Protein AF-A0A942VAY3-F1 (afdb_monomer_lite)

Structure (mmCIF, N/CA/C/O backbone):
data_AF-A0A942VAY3-F1
#
_entry.id   AF-A0A942VAY3-F1
#
loop_
_atom_site.group_PDB
_atom_site.id
_atom_site.type_symbol
_atom_site.label_atom_id
_atom_site.label_alt_id
_atom_site.label_comp_id
_atom_site.label_asym_id
_atom_site.label_entity_id
_atom_site.label_seq_id
_atom_site.pdbx_PDB_ins_code
_atom_site.Cartn_x
_atom_site.Cartn_y
_atom_site.Cartn_z
_atom_site.occupancy
_atom_site.B_iso_or_equiv
_atom_site.auth_seq_id
_atom_site.auth_comp_id
_atom_site.auth_asym_id
_atom_site.auth_atom_id
_atom_site.pdbx_PDB_model_num
ATOM 1 N N . MET A 1 1 ? 13.125 -33.810 -36.402 1.00 37.28 1 MET A N 1
ATOM 2 C CA . MET A 1 1 ? 11.739 -33.488 -36.796 1.00 37.28 1 MET A CA 1
ATOM 3 C C . MET A 1 1 ? 11.750 -32.053 -37.288 1.00 37.28 1 MET A C 1
ATOM 5 O O . MET A 1 1 ? 12.221 -31.197 -36.552 1.00 37.28 1 MET A O 1
ATOM 9 N N . LEU A 1 2 ? 11.410 -31.832 -38.559 1.00 38.56 2 LEU A N 1
ATOM 10 C CA . LEU A 1 2 ? 11.443 -30.516 -39.197 1.00 38.56 2 LEU A CA 1
ATOM 11 C C . LEU A 1 2 ? 10.338 -29.637 -38.598 1.00 38.56 2 LEU A C 1
ATOM 13 O O . LEU A 1 2 ? 9.176 -30.024 -38.639 1.00 38.56 2 LEU A O 1
ATOM 17 N N . GLY A 1 3 ? 10.702 -28.478 -38.046 1.00 41.25 3 GLY A N 1
ATOM 18 C CA . GLY A 1 3 ? 9.741 -27.409 -37.791 1.00 41.25 3 GLY A CA 1
ATOM 19 C C . GLY A 1 3 ? 9.344 -26.794 -39.128 1.00 41.25 3 GLY A C 1
ATOM 20 O O . GLY A 1 3 ? 10.216 -26.329 -39.868 1.00 41.25 3 GLY A O 1
ATOM 21 N N . ASP A 1 4 ? 8.057 -26.855 -39.455 1.00 43.12 4 ASP A N 1
ATOM 22 C CA . ASP A 1 4 ? 7.520 -26.317 -40.699 1.00 43.12 4 ASP A CA 1
ATOM 23 C C . ASP A 1 4 ? 7.825 -24.820 -40.797 1.00 43.12 4 ASP A C 1
ATOM 25 O O . ASP A 1 4 ? 7.381 -24.000 -39.992 1.00 43.12 4 ASP A O 1
ATOM 29 N N . LYS A 1 5 ? 8.628 -24.462 -41.800 1.00 48.12 5 LYS A N 1
ATOM 30 C CA . LYS A 1 5 ? 8.902 -23.072 -42.153 1.00 48.12 5 LYS A CA 1
ATOM 31 C C . LYS A 1 5 ? 7.638 -22.507 -42.788 1.00 48.12 5 LYS A C 1
ATOM 33 O O . LYS A 1 5 ? 7.335 -22.818 -43.938 1.00 48.12 5 LYS A O 1
ATOM 38 N N . ILE A 1 6 ? 6.901 -21.686 -42.048 1.00 48.78 6 ILE A N 1
ATOM 39 C CA . ILE A 1 6 ? 5.787 -20.927 -42.616 1.00 48.78 6 ILE A CA 1
ATOM 40 C C . ILE A 1 6 ? 6.385 -19.937 -43.616 1.00 48.78 6 ILE A C 1
ATOM 42 O O . ILE A 1 6 ? 7.220 -19.103 -43.272 1.00 48.78 6 ILE A O 1
ATOM 46 N N . ASN A 1 7 ? 6.006 -20.083 -44.881 1.00 46.38 7 ASN A N 1
ATOM 47 C CA . ASN A 1 7 ? 6.458 -19.210 -45.950 1.00 46.38 7 ASN A CA 1
ATOM 48 C C . ASN A 1 7 ? 5.606 -17.931 -45.910 1.00 46.38 7 ASN A C 1
ATOM 50 O O . ASN A 1 7 ? 4.410 -17.969 -46.192 1.00 46.38 7 ASN A O 1
ATOM 54 N N . PHE A 1 8 ? 6.208 -16.805 -45.525 1.00 48.72 8 PHE A N 1
ATOM 55 C CA . PHE A 1 8 ? 5.519 -15.540 -45.219 1.00 48.72 8 PHE A CA 1
ATOM 56 C C . PHE A 1 8 ? 4.936 -14.796 -46.442 1.00 48.72 8 PHE A C 1
ATOM 58 O O . PHE A 1 8 ? 4.485 -13.659 -46.312 1.00 48.72 8 PHE A O 1
ATOM 65 N N . GLY A 1 9 ? 4.918 -15.431 -47.619 1.00 48.38 9 GLY A N 1
ATOM 66 C CA . GLY A 1 9 ? 4.372 -14.882 -48.866 1.00 48.38 9 GLY A CA 1
ATOM 67 C C . GLY A 1 9 ? 2.882 -15.151 -49.114 1.00 48.38 9 GLY A C 1
ATOM 68 O O . GLY A 1 9 ? 2.356 -14.686 -50.121 1.00 48.38 9 GLY A O 1
ATOM 69 N N . ASP A 1 10 ? 2.192 -15.893 -48.239 1.00 49.91 10 ASP A N 1
ATOM 70 C CA . ASP A 1 10 ? 0.773 -16.230 -48.414 1.00 49.91 10 ASP A CA 1
ATOM 71 C C . ASP A 1 10 ? -0.138 -15.344 -47.544 1.00 49.91 10 ASP A C 1
ATOM 73 O O . ASP A 1 10 ? -0.163 -15.433 -46.313 1.00 49.91 10 ASP A O 1
ATOM 77 N N . ALA A 1 11 ? -0.929 -14.486 -48.192 1.00 52.97 11 ALA A N 1
ATOM 78 C CA . ALA A 1 11 ? -1.889 -13.590 -47.545 1.00 52.97 11 ALA A CA 1
ATOM 79 C C . ALA A 1 11 ? -2.973 -14.328 -46.728 1.00 52.97 11 ALA A C 1
ATOM 81 O O . ALA A 1 11 ? -3.555 -13.747 -45.804 1.00 52.97 11 ALA A O 1
ATOM 82 N N . ALA A 1 12 ? -3.240 -15.609 -47.014 1.00 54.22 12 ALA A N 1
ATOM 83 C CA . ALA A 1 12 ? -4.157 -16.422 -46.216 1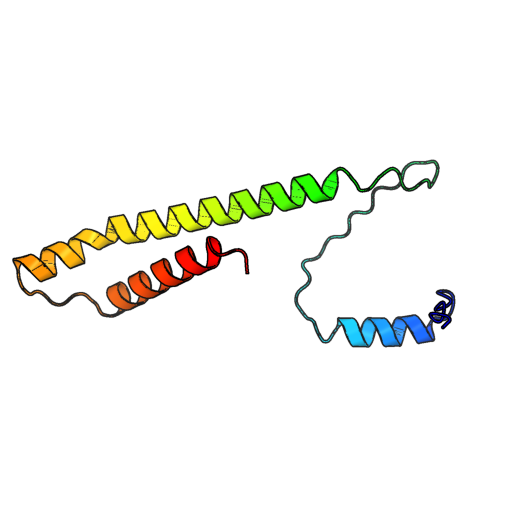.00 54.22 12 ALA A CA 1
ATOM 84 C C . ALA A 1 12 ? -3.574 -16.763 -44.831 1.00 54.22 12 ALA A C 1
ATOM 86 O O . ALA A 1 12 ? -4.314 -16.803 -43.843 1.00 54.22 12 ALA A O 1
ATOM 87 N N . ALA A 1 13 ? -2.249 -16.926 -44.735 1.00 53.81 13 ALA A N 1
ATOM 88 C CA . ALA A 1 13 ? -1.551 -17.160 -43.471 1.00 53.81 13 ALA A CA 1
ATOM 89 C C . ALA A 1 13 ? -1.617 -15.922 -42.559 1.00 53.81 13 ALA A C 1
ATOM 91 O O . ALA A 1 13 ? -1.854 -16.046 -41.357 1.00 53.81 13 ALA A O 1
ATOM 92 N N . TRP A 1 14 ? -1.530 -14.724 -43.150 1.00 53.31 14 TRP A N 1
ATOM 93 C CA . TRP A 1 14 ? -1.664 -13.448 -42.441 1.00 53.31 14 TRP A CA 1
ATOM 94 C C . TRP A 1 14 ? -3.043 -13.254 -41.819 1.00 53.31 14 TRP A C 1
ATOM 96 O O . TRP A 1 14 ? -3.133 -12.857 -40.662 1.00 53.31 14 TRP A O 1
ATOM 106 N N . LYS A 1 15 ? -4.127 -13.576 -42.536 1.00 57.59 15 LYS A N 1
ATOM 107 C CA . LYS A 1 15 ? -5.483 -13.474 -41.969 1.00 57.59 15 LYS A CA 1
ATOM 108 C C . LYS A 1 15 ? -5.691 -14.414 -40.784 1.00 57.59 15 LYS A C 1
ATOM 110 O O . LYS A 1 15 ? -6.359 -14.031 -39.829 1.00 57.59 15 LYS A O 1
ATOM 115 N N . LYS A 1 16 ? -5.110 -15.615 -40.828 1.00 56.19 16 LYS A N 1
ATOM 116 C CA . LYS A 1 16 ? -5.242 -16.601 -39.750 1.00 56.19 16 LYS A CA 1
ATOM 117 C C . LYS A 1 16 ? -4.433 -16.209 -38.508 1.00 56.19 16 LYS A C 1
ATOM 119 O O . LYS A 1 16 ? -4.966 -16.278 -37.408 1.00 56.19 16 LYS A O 1
ATOM 124 N N . ALA A 1 17 ? -3.208 -15.709 -38.692 1.00 54.72 17 ALA A N 1
ATOM 125 C CA . ALA A 1 17 ? -2.385 -15.176 -37.603 1.00 54.72 17 ALA A CA 1
ATOM 126 C C . ALA A 1 17 ? -2.986 -13.896 -36.989 1.00 54.72 17 ALA A C 1
ATOM 128 O O . ALA A 1 17 ? -3.009 -13.747 -35.772 1.00 54.72 17 ALA A O 1
ATOM 129 N N . ARG A 1 18 ? -3.550 -13.006 -37.819 1.00 49.59 18 ARG A N 1
ATOM 130 C CA . ARG A 1 18 ? -4.257 -11.794 -37.371 1.00 49.59 18 ARG A CA 1
ATOM 131 C C . ARG A 1 18 ? -5.504 -12.133 -36.549 1.00 49.59 18 ARG A C 1
ATOM 133 O O . ARG A 1 18 ? -5.720 -11.523 -35.513 1.00 49.59 18 ARG A O 1
ATOM 140 N N . ALA A 1 19 ? -6.276 -13.136 -36.974 1.00 53.78 19 ALA A N 1
ATOM 141 C CA . ALA A 1 19 ? -7.448 -13.607 -36.236 1.00 53.78 19 ALA A CA 1
ATOM 142 C C . ALA A 1 19 ? -7.087 -14.253 -34.884 1.00 53.78 19 ALA A C 1
ATOM 144 O O . ALA A 1 19 ? -7.874 -14.165 -33.952 1.00 53.78 19 ALA A O 1
ATOM 145 N N . GLN A 1 20 ? -5.900 -14.861 -34.762 1.00 50.53 20 GLN A N 1
ATOM 146 C CA . GLN A 1 20 ? -5.382 -15.381 -33.488 1.00 50.53 20 GLN A CA 1
ATOM 147 C C . GLN A 1 20 ? -4.828 -14.290 -32.559 1.00 50.53 20 GLN A C 1
ATOM 149 O O . GLN A 1 20 ? -4.829 -14.472 -31.347 1.00 50.53 20 GLN A O 1
ATOM 154 N N . LEU A 1 21 ? -4.378 -13.158 -33.105 1.00 49.38 21 LEU A N 1
ATOM 155 C CA . LEU A 1 21 ? -3.906 -12.008 -32.326 1.00 49.38 21 LEU A CA 1
ATOM 156 C C . LEU A 1 21 ? -5.054 -11.132 -31.794 1.00 49.38 21 LEU A C 1
ATOM 158 O O . LEU A 1 21 ? -4.921 -10.568 -30.714 1.00 49.38 21 LEU A O 1
ATOM 162 N N . ASP A 1 22 ? -6.192 -11.063 -32.493 1.00 47.59 22 ASP A N 1
ATOM 163 C CA . ASP A 1 22 ? -7.365 -10.267 -32.078 1.00 47.59 22 ASP A CA 1
ATOM 164 C C . ASP A 1 22 ? -8.108 -10.822 -30.840 1.00 47.59 22 ASP A C 1
ATOM 166 O O . ASP A 1 22 ? -8.930 -10.121 -30.243 1.00 47.59 22 ASP A O 1
ATOM 170 N N . GLU A 1 23 ? -7.819 -12.059 -30.417 1.00 44.66 23 GLU A N 1
ATOM 171 C CA . GLU A 1 23 ? -8.331 -12.623 -29.156 1.00 44.66 23 GLU A CA 1
ATOM 172 C C . GLU A 1 23 ? -7.543 -12.146 -27.920 1.00 44.66 23 GLU A C 1
ATOM 174 O O . GLU A 1 23 ? -8.106 -12.083 -26.829 1.00 44.66 23 GLU A O 1
ATOM 179 N N . ASN A 1 24 ? -6.289 -11.707 -28.085 1.00 44.03 24 ASN A N 1
ATOM 180 C CA . ASN A 1 24 ? -5.439 -11.181 -27.010 1.00 44.03 24 ASN A CA 1
ATOM 181 C C . ASN A 1 24 ? -5.416 -9.644 -27.037 1.00 44.03 24 ASN A C 1
ATOM 183 O O . ASN A 1 24 ? -4.378 -9.039 -27.303 1.00 44.03 24 ASN A O 1
ATOM 187 N N . LYS A 1 25 ? -6.568 -9.006 -26.785 1.00 44.62 25 LYS A N 1
ATOM 188 C CA . LYS A 1 25 ? -6.766 -7.537 -26.739 1.00 44.62 25 LYS A CA 1
ATOM 189 C C . LYS A 1 25 ? -5.999 -6.822 -25.614 1.00 44.62 25 LYS A C 1
ATOM 191 O O . LYS A 1 25 ? -6.586 -6.109 -24.806 1.00 44.62 25 LYS A O 1
ATOM 196 N N . GLU A 1 26 ? -4.686 -6.956 -25.588 1.00 46.66 26 GLU A N 1
ATOM 197 C CA . GLU A 1 26 ? -3.819 -6.197 -24.703 1.00 46.66 26 GLU A CA 1
ATOM 198 C C . GLU A 1 26 ? -2.473 -5.986 -25.398 1.00 46.66 26 GLU A C 1
ATOM 200 O O . GLU A 1 26 ? -1.457 -6.568 -25.038 1.00 46.66 26 GLU A O 1
ATOM 205 N N . TYR A 1 27 ? -2.466 -5.174 -26.457 1.00 41.56 27 TYR A N 1
ATOM 206 C CA . TYR A 1 27 ? -1.211 -4.618 -26.945 1.00 41.56 27 TYR A CA 1
ATOM 207 C C . TYR A 1 27 ? -1.364 -3.136 -27.249 1.00 41.56 27 TYR A C 1
ATOM 209 O O . TYR A 1 27 ? -2.069 -2.709 -28.164 1.00 41.56 27 TYR A O 1
ATOM 217 N N . ILE A 1 28 ? -0.697 -2.378 -26.388 1.00 39.66 28 ILE A N 1
ATOM 218 C CA . ILE A 1 28 ? -0.393 -0.965 -26.512 1.00 39.66 28 ILE A CA 1
ATOM 219 C C . ILE A 1 28 ? 0.317 -0.772 -27.856 1.00 39.66 28 ILE A C 1
ATOM 221 O O . ILE A 1 28 ? 1.319 -1.422 -28.153 1.00 39.66 28 ILE A O 1
ATOM 225 N N . SER A 1 29 ? -0.265 0.092 -28.677 1.00 39.72 29 SER A N 1
ATOM 226 C CA . SER A 1 29 ? 0.306 0.610 -29.912 1.00 39.72 29 SER A CA 1
ATOM 227 C C . SER A 1 29 ? 1.651 1.285 -29.643 1.00 39.72 29 SER A C 1
ATOM 229 O O . SER A 1 29 ? 1.719 2.173 -28.796 1.00 39.72 29 SER A O 1
ATOM 231 N N . ASP A 1 30 ? 2.703 0.852 -30.339 1.00 43.66 30 ASP A N 1
ATOM 232 C CA . ASP A 1 30 ? 3.510 1.693 -31.241 1.00 43.66 30 ASP A CA 1
ATOM 233 C C . ASP A 1 30 ? 4.833 0.981 -31.570 1.00 43.66 30 ASP A C 1
ATOM 235 O O . ASP A 1 30 ? 5.861 1.175 -30.926 1.00 43.66 30 ASP A O 1
ATOM 239 N N . GLU A 1 31 ? 4.815 0.144 -32.612 1.00 43.56 31 GLU A N 1
ATOM 240 C CA . GLU A 1 31 ? 6.043 -0.260 -33.303 1.00 43.56 31 GLU A CA 1
ATOM 241 C C . GLU A 1 31 ? 6.557 0.941 -34.108 1.00 43.56 31 GLU A C 1
ATOM 243 O O . GLU A 1 31 ? 6.086 1.214 -35.214 1.00 43.56 31 GLU A O 1
ATOM 248 N N . HIS A 1 32 ? 7.527 1.674 -33.563 1.00 39.28 32 HIS A N 1
ATOM 249 C CA . HIS A 1 32 ? 8.304 2.642 -34.333 1.00 39.28 32 HIS A CA 1
ATOM 250 C C . HIS A 1 32 ? 9.576 1.956 -34.836 1.00 39.28 32 HIS A C 1
ATOM 252 O O . HIS A 1 32 ? 10.624 2.007 -34.201 1.00 39.28 32 HIS A O 1
ATOM 258 N N . ILE A 1 33 ? 9.483 1.263 -35.973 1.00 44.38 33 ILE A N 1
ATOM 259 C CA . ILE A 1 33 ? 10.663 0.655 -36.597 1.00 44.38 33 ILE A CA 1
ATOM 260 C C . ILE A 1 33 ? 11.442 1.758 -37.322 1.00 44.38 33 ILE A C 1
ATOM 262 O O . ILE A 1 33 ? 11.016 2.242 -38.372 1.00 44.38 33 ILE A O 1
ATOM 266 N N . ILE A 1 34 ? 12.584 2.163 -36.763 1.00 38.59 34 ILE A N 1
ATOM 267 C CA . ILE A 1 34 ? 13.534 3.058 -37.431 1.00 38.59 34 ILE A CA 1
ATOM 268 C C . ILE A 1 34 ? 14.454 2.200 -38.309 1.00 38.59 34 ILE A C 1
ATOM 270 O O . ILE A 1 34 ? 15.240 1.402 -37.803 1.00 38.59 34 ILE A O 1
ATOM 274 N N . TYR A 1 35 ? 14.346 2.360 -39.628 1.00 38.53 35 TYR A N 1
ATOM 275 C CA . TYR A 1 35 ? 15.262 1.759 -40.602 1.00 38.53 35 TYR A CA 1
ATOM 276 C C . TYR A 1 35 ? 16.392 2.739 -40.933 1.00 38.53 35 TYR A C 1
ATOM 278 O O . TYR A 1 35 ? 16.144 3.936 -41.085 1.00 38.53 35 TYR A O 1
ATOM 286 N N . ASP A 1 36 ? 17.619 2.237 -41.084 1.00 42.69 36 ASP A N 1
ATOM 287 C CA . ASP A 1 36 ? 18.693 3.004 -41.714 1.00 42.69 36 ASP A CA 1
ATOM 288 C C . ASP A 1 36 ? 18.530 3.034 -43.246 1.00 42.69 36 ASP A C 1
ATOM 290 O O . ASP A 1 36 ? 17.797 2.237 -43.839 1.00 42.69 36 ASP A O 1
ATOM 294 N N . GLU A 1 37 ? 19.224 3.962 -43.912 1.00 46.38 37 GLU A N 1
ATOM 295 C CA . GLU A 1 37 ? 19.171 4.130 -45.375 1.00 46.38 37 GLU A CA 1
ATOM 296 C C . GLU A 1 37 ? 19.707 2.905 -46.151 1.00 46.38 37 GLU A C 1
ATOM 298 O O . GLU A 1 37 ? 19.528 2.811 -47.365 1.00 46.38 37 GLU A O 1
ATOM 303 N N . ALA A 1 38 ? 20.343 1.948 -45.463 1.00 53.31 38 ALA A N 1
ATOM 304 C CA . ALA A 1 38 ? 20.911 0.729 -46.035 1.00 53.31 38 ALA A CA 1
ATOM 305 C C . ALA A 1 38 ? 20.022 -0.516 -45.844 1.00 53.31 38 ALA A C 1
ATOM 307 O O . ALA A 1 38 ? 20.374 -1.594 -46.331 1.00 53.31 38 ALA A O 1
ATOM 308 N N . GLY A 1 39 ? 18.883 -0.401 -45.150 1.00 49.94 39 GLY A N 1
ATOM 309 C CA . GLY A 1 39 ? 17.958 -1.511 -44.908 1.00 49.94 39 GLY A CA 1
ATOM 310 C C . GLY A 1 39 ? 18.558 -2.655 -44.087 1.00 49.94 39 GLY A C 1
ATOM 311 O O . GLY A 1 39 ? 18.064 -3.783 -44.158 1.00 49.94 39 GLY A O 1
ATOM 312 N N . THR A 1 40 ? 19.624 -2.403 -43.324 1.00 46.47 40 THR A N 1
ATOM 313 C CA . THR A 1 40 ? 20.240 -3.426 -42.475 1.00 46.47 40 THR A CA 1
ATOM 314 C C . THR A 1 40 ? 19.699 -3.249 -41.064 1.00 46.47 40 THR A C 1
ATOM 316 O O . THR A 1 40 ? 19.851 -2.190 -40.470 1.00 46.47 40 THR A O 1
ATOM 319 N N . ALA A 1 41 ? 19.041 -4.277 -40.516 1.00 44.50 41 ALA A N 1
ATOM 320 C CA . ALA A 1 41 ? 18.534 -4.260 -39.145 1.00 44.50 41 ALA A CA 1
ATOM 321 C C . ALA A 1 41 ? 19.704 -4.132 -38.153 1.00 44.50 41 ALA A C 1
ATOM 323 O O . ALA A 1 41 ? 20.288 -5.124 -37.708 1.00 44.50 41 ALA A O 1
ATOM 324 N N . ALA A 1 42 ? 20.083 -2.895 -37.843 1.00 43.19 42 ALA A N 1
ATOM 325 C CA . ALA A 1 42 ? 21.127 -2.571 -36.895 1.00 43.19 42 ALA A CA 1
ATOM 326 C C . ALA A 1 42 ? 20.607 -2.821 -35.472 1.00 43.19 42 ALA A C 1
ATOM 328 O O . ALA A 1 42 ? 20.023 -1.954 -34.838 1.00 43.19 42 ALA A O 1
ATOM 329 N N . GLY A 1 43 ? 20.815 -4.048 -34.991 1.00 45.50 43 GLY A N 1
ATOM 330 C CA . GLY A 1 43 ? 21.002 -4.372 -33.575 1.00 45.50 43 GLY A CA 1
ATOM 331 C C . GLY A 1 43 ? 19.941 -3.857 -32.598 1.00 45.50 43 GLY A C 1
ATOM 332 O O . GLY A 1 43 ? 20.206 -2.937 -31.830 1.00 45.50 43 GLY A O 1
ATOM 333 N N . GLY A 1 44 ? 18.807 -4.559 -32.510 1.00 46.03 44 GLY A N 1
ATOM 334 C CA . GLY A 1 44 ? 17.774 -4.394 -31.472 1.00 46.03 44 GLY A CA 1
ATOM 335 C C . GLY A 1 44 ? 18.198 -4.795 -30.046 1.00 46.03 44 GLY A C 1
ATOM 336 O O . GLY A 1 44 ? 17.398 -5.340 -29.294 1.00 46.03 44 GLY A O 1
ATOM 337 N N . TYR A 1 45 ? 19.457 -4.562 -29.665 1.00 47.59 45 TYR A N 1
ATOM 338 C CA . TYR A 1 45 ? 19.977 -4.855 -28.323 1.00 47.59 45 TYR A CA 1
ATOM 339 C C . TYR A 1 45 ? 19.898 -3.662 -27.357 1.00 47.59 45 TYR A C 1
ATOM 341 O O . TYR A 1 45 ? 20.072 -3.854 -26.157 1.00 47.59 45 TYR A O 1
ATOM 349 N N . TYR A 1 46 ? 19.593 -2.453 -27.840 1.00 49.81 46 TYR A N 1
ATOM 350 C CA . TYR A 1 46 ? 19.547 -1.246 -27.003 1.00 49.81 46 TYR A CA 1
ATOM 351 C C . TYR A 1 46 ? 18.138 -0.895 -26.488 1.00 49.81 46 TYR A C 1
ATOM 353 O O . TYR A 1 46 ? 18.016 -0.281 -25.433 1.00 49.81 46 TYR A O 1
ATOM 361 N N . GLU A 1 47 ? 17.066 -1.330 -27.160 1.00 50.47 47 GLU A N 1
ATOM 362 C CA . GLU A 1 47 ? 15.690 -0.988 -26.752 1.00 50.47 47 GLU A CA 1
ATOM 363 C C . GLU A 1 47 ? 15.162 -1.849 -25.597 1.00 50.47 47 GLU A C 1
ATOM 365 O O . GLU A 1 47 ? 14.453 -1.347 -24.727 1.00 50.47 47 GLU A O 1
ATOM 370 N N . VAL A 1 48 ? 15.541 -3.130 -25.520 1.00 52.44 48 VAL A N 1
ATOM 371 C CA . VAL A 1 48 ? 15.027 -4.037 -24.474 1.00 52.44 48 VAL A CA 1
ATOM 372 C C . VAL A 1 48 ? 15.490 -3.609 -23.073 1.00 52.44 48 VAL A C 1
ATOM 374 O O . VAL A 1 48 ? 14.720 -3.701 -22.118 1.00 52.44 48 VAL A O 1
ATOM 377 N N . ALA A 1 49 ? 16.717 -3.090 -22.944 1.00 54.91 49 ALA A N 1
ATOM 378 C CA . ALA A 1 49 ? 17.229 -2.560 -21.678 1.00 54.91 49 ALA A CA 1
ATOM 379 C C . ALA A 1 49 ? 16.431 -1.327 -21.214 1.00 54.91 49 ALA A C 1
ATOM 381 O O . ALA A 1 49 ? 15.954 -1.304 -20.081 1.00 54.91 49 ALA A O 1
ATOM 382 N N . ALA A 1 50 ? 16.183 -0.368 -22.112 1.00 59.31 50 ALA A N 1
ATOM 383 C CA . ALA A 1 50 ? 15.416 0.842 -21.806 1.00 59.31 50 ALA A CA 1
ATOM 384 C C . ALA A 1 50 ? 13.948 0.544 -21.435 1.00 59.31 50 ALA A C 1
ATOM 386 O O . ALA A 1 50 ? 13.379 1.176 -20.543 1.00 59.31 50 ALA A O 1
ATOM 387 N N . ILE A 1 51 ? 13.327 -0.453 -22.077 1.00 61.56 51 ILE A N 1
ATOM 388 C CA . ILE A 1 51 ? 11.961 -0.897 -21.751 1.00 61.56 51 ILE A CA 1
ATOM 389 C C . ILE A 1 51 ? 11.911 -1.531 -20.353 1.00 61.56 51 ILE A C 1
ATOM 391 O O . ILE A 1 51 ? 10.987 -1.258 -19.584 1.00 61.56 51 ILE A O 1
ATOM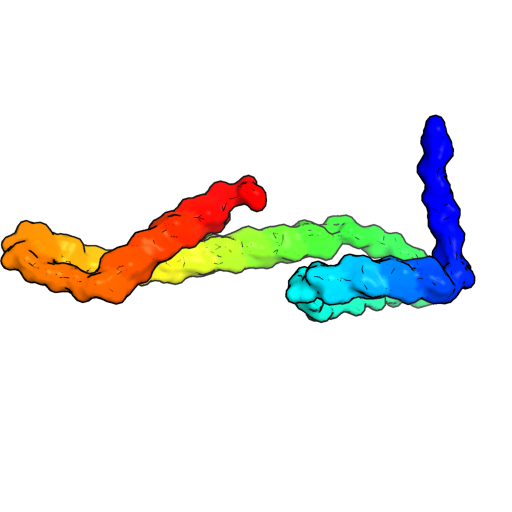 395 N N . ASN A 1 52 ? 12.901 -2.356 -20.007 1.00 69.06 52 ASN A N 1
ATOM 396 C CA . ASN A 1 52 ? 12.978 -2.992 -18.692 1.00 69.06 52 ASN A CA 1
ATOM 397 C C . ASN A 1 52 ? 13.219 -1.970 -17.573 1.00 69.06 52 ASN A C 1
ATOM 399 O O . ASN A 1 52 ? 12.564 -2.043 -16.534 1.00 69.06 52 ASN A O 1
ATOM 403 N N . GLU A 1 53 ? 14.092 -0.988 -17.802 1.00 72.38 53 GLU A N 1
ATOM 404 C CA . GLU A 1 53 ? 14.351 0.109 -16.863 1.00 72.38 53 GLU A CA 1
ATOM 405 C C . GLU A 1 53 ? 13.093 0.950 -16.608 1.00 72.38 53 GLU A C 1
ATOM 407 O O . GLU A 1 53 ? 12.763 1.238 -15.457 1.00 72.38 53 GLU A O 1
ATOM 412 N N . ASN A 1 54 ? 12.325 1.269 -17.655 1.00 81.88 54 ASN A N 1
ATOM 413 C CA . ASN A 1 54 ? 11.068 2.007 -17.510 1.00 81.88 54 ASN A CA 1
ATOM 414 C C . ASN A 1 54 ? 10.030 1.215 -16.692 1.00 81.88 54 ASN A C 1
ATOM 416 O O . ASN A 1 54 ? 9.358 1.772 -15.826 1.00 81.88 54 ASN A O 1
ATOM 420 N N . ARG A 1 55 ? 9.929 -0.105 -16.902 1.00 82.31 55 ARG A N 1
ATOM 421 C CA . ARG A 1 55 ? 9.034 -0.967 -16.109 1.00 82.31 55 ARG A CA 1
ATOM 422 C C . ARG A 1 55 ? 9.439 -1.017 -14.639 1.00 82.31 55 ARG A C 1
ATOM 424 O O . ARG A 1 55 ? 8.571 -0.899 -13.779 1.00 82.31 55 ARG A O 1
ATOM 431 N N . ALA A 1 56 ? 10.730 -1.171 -14.349 1.00 83.31 56 ALA A N 1
ATOM 432 C CA . ALA A 1 56 ? 11.233 -1.165 -12.977 1.00 83.31 56 ALA A CA 1
ATOM 433 C C . ALA A 1 56 ? 10.926 0.171 -12.281 1.00 83.31 56 ALA A C 1
ATOM 435 O O . ALA A 1 56 ? 10.357 0.179 -11.191 1.00 83.31 56 ALA A O 1
ATOM 436 N N . PHE A 1 57 ? 11.181 1.292 -12.960 1.00 86.62 57 PHE A N 1
ATOM 437 C CA . PHE A 1 57 ? 10.863 2.625 -12.450 1.00 86.62 57 PHE A CA 1
ATOM 438 C C . PHE A 1 57 ? 9.363 2.810 -12.167 1.00 86.62 57 PHE A C 1
ATOM 440 O O . PHE A 1 57 ? 8.985 3.317 -11.111 1.00 86.62 57 PHE A O 1
ATOM 447 N N . GLN A 1 58 ? 8.489 2.361 -13.072 1.00 87.69 58 GLN A N 1
ATOM 448 C CA . GLN A 1 58 ? 7.037 2.430 -12.873 1.00 87.69 58 GLN A CA 1
ATOM 449 C C . GLN A 1 58 ? 6.579 1.591 -11.673 1.00 87.69 58 GLN A C 1
ATOM 451 O O . GLN A 1 58 ? 5.764 2.064 -10.878 1.00 87.69 58 GLN A O 1
ATOM 456 N N . LYS A 1 59 ? 7.129 0.379 -11.503 1.00 92.31 59 LYS A N 1
ATOM 457 C CA . LYS A 1 59 ? 6.856 -0.468 -10.331 1.00 92.31 59 LYS A CA 1
ATOM 458 C C . LYS A 1 59 ? 7.273 0.231 -9.037 1.00 92.31 59 LYS A C 1
ATOM 460 O O . LYS A 1 59 ? 6.481 0.298 -8.099 1.00 92.31 59 LYS A O 1
ATOM 465 N N . GLU A 1 60 ? 8.485 0.780 -8.985 1.00 93.19 60 GLU A N 1
ATOM 466 C CA . GLU A 1 60 ? 8.997 1.484 -7.803 1.00 93.19 60 GLU A CA 1
ATOM 467 C C . GLU A 1 60 ? 8.166 2.723 -7.461 1.00 93.19 60 GLU A C 1
ATOM 469 O O . GLU A 1 60 ? 7.773 2.899 -6.305 1.00 93.19 60 GLU A O 1
ATOM 474 N N . SER A 1 61 ? 7.827 3.538 -8.465 1.00 94.19 61 SER A N 1
ATOM 475 C CA . SER A 1 61 ? 6.956 4.705 -8.289 1.00 94.19 61 SER A CA 1
ATOM 476 C C . SER A 1 61 ? 5.602 4.296 -7.715 1.00 94.19 61 SER A C 1
ATOM 478 O O . SER A 1 61 ? 5.112 4.906 -6.764 1.00 94.19 61 SER A O 1
ATOM 480 N N . ARG A 1 62 ? 5.012 3.219 -8.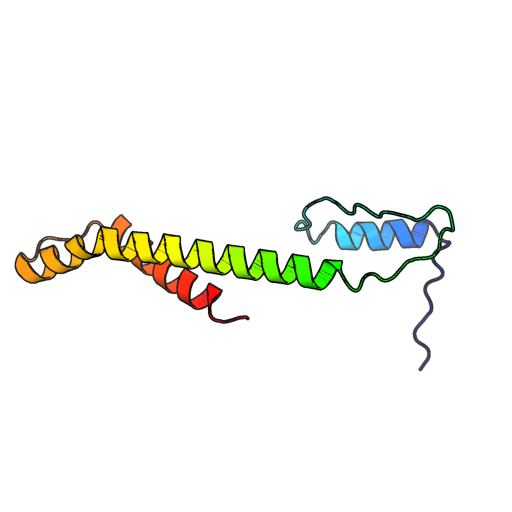243 1.00 96.06 62 ARG A N 1
ATOM 481 C CA . ARG A 1 62 ? 3.721 2.725 -7.772 1.00 96.06 62 ARG A CA 1
ATOM 482 C C . ARG A 1 62 ? 3.785 2.210 -6.333 1.00 96.06 62 ARG A C 1
ATOM 484 O O . ARG A 1 62 ? 2.911 2.527 -5.530 1.00 96.06 62 ARG A O 1
ATOM 491 N N . ILE A 1 63 ? 4.835 1.472 -5.974 1.00 96.62 63 ILE A N 1
ATOM 492 C CA . ILE A 1 63 ? 5.058 1.020 -4.592 1.00 96.62 63 ILE A CA 1
ATOM 493 C C . ILE A 1 63 ? 5.164 2.220 -3.640 1.00 96.62 63 ILE A C 1
ATOM 495 O O . ILE A 1 63 ? 4.567 2.187 -2.563 1.00 96.62 63 ILE A O 1
ATOM 499 N N . ALA A 1 64 ? 5.872 3.283 -4.031 1.00 96.94 64 ALA A N 1
ATOM 500 C CA . ALA A 1 64 ? 6.028 4.479 -3.207 1.00 96.94 64 ALA A CA 1
ATOM 501 C C . ALA A 1 64 ? 4.691 5.205 -2.957 1.00 96.94 64 ALA A C 1
ATOM 503 O O . ALA A 1 64 ? 4.416 5.631 -1.831 1.00 96.94 64 ALA A O 1
ATOM 504 N N . GLU A 1 65 ? 3.823 5.302 -3.969 1.00 97.06 65 GLU A N 1
ATOM 505 C CA . GLU A 1 65 ? 2.466 5.851 -3.820 1.00 97.06 65 GLU A CA 1
ATOM 506 C C . GLU A 1 65 ? 1.628 5.046 -2.819 1.00 97.06 65 GLU A C 1
ATOM 508 O O . GLU A 1 65 ? 0.976 5.611 -1.936 1.00 97.06 65 GLU A O 1
ATOM 513 N N . LEU A 1 66 ? 1.662 3.716 -2.931 1.00 97.31 66 LEU A N 1
ATOM 514 C CA . LEU A 1 66 ? 0.918 2.812 -2.054 1.00 97.31 66 LEU A CA 1
ATOM 515 C C . LEU A 1 66 ? 1.428 2.878 -0.610 1.00 97.31 66 LEU A C 1
ATOM 517 O O . LEU A 1 66 ? 0.626 2.908 0.323 1.00 97.31 66 LEU A O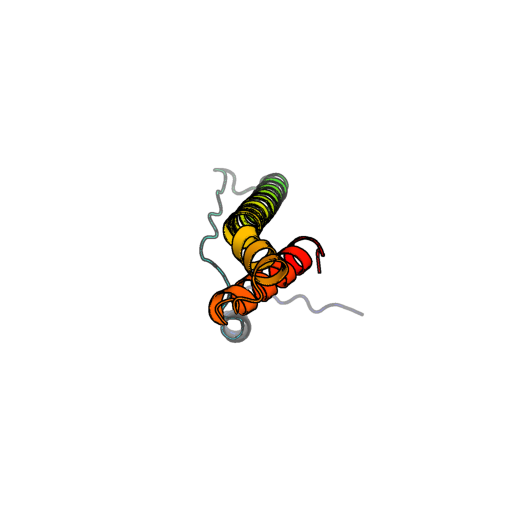 1
ATOM 521 N N . GLN A 1 67 ? 2.745 2.956 -0.414 1.00 97.94 67 GLN A N 1
ATOM 522 C CA . GLN A 1 67 ? 3.352 3.158 0.905 1.00 97.94 67 GLN A CA 1
ATOM 523 C C . GLN A 1 67 ? 2.941 4.500 1.509 1.00 97.94 67 GLN A C 1
ATOM 525 O O . GLN A 1 67 ? 2.477 4.536 2.645 1.00 97.94 67 GLN A O 1
ATOM 530 N N . THR A 1 68 ? 2.990 5.574 0.720 1.00 97.81 68 THR A N 1
ATOM 531 C CA . THR A 1 68 ? 2.523 6.900 1.149 1.00 97.81 68 THR A CA 1
ATOM 532 C C . THR A 1 68 ? 1.062 6.847 1.597 1.00 97.81 68 THR A C 1
ATOM 534 O O . THR A 1 68 ? 0.708 7.396 2.639 1.00 97.81 68 THR A O 1
ATOM 537 N N . TYR A 1 69 ? 0.198 6.142 0.861 1.00 97.62 69 TYR A N 1
ATOM 538 C CA . TYR A 1 69 ? -1.195 5.950 1.262 1.00 97.62 69 TYR A CA 1
ATOM 539 C C . TYR A 1 69 ? -1.333 5.202 2.600 1.00 97.62 69 TYR A C 1
ATOM 541 O O . TYR A 1 69 ? -2.158 5.582 3.441 1.00 97.62 69 TYR A O 1
ATOM 549 N N . LEU A 1 70 ? -0.540 4.149 2.820 1.00 98.12 70 LEU A N 1
ATOM 550 C CA . LEU A 1 70 ? -0.528 3.417 4.088 1.00 98.12 70 LEU A CA 1
ATOM 551 C C . LEU A 1 70 ? -0.099 4.333 5.243 1.00 98.12 70 LEU A C 1
ATOM 553 O O . LEU A 1 70 ? -0.817 4.410 6.239 1.00 98.12 70 LEU A O 1
ATOM 557 N N . ASP A 1 71 ? 0.971 5.102 5.071 1.00 98.12 71 ASP A N 1
ATOM 558 C CA . ASP A 1 71 ? 1.475 6.031 6.088 1.00 98.12 71 ASP A CA 1
ATOM 559 C C . ASP A 1 71 ? 0.450 7.135 6.398 1.00 98.12 71 ASP A C 1
ATOM 561 O O . ASP A 1 71 ? 0.130 7.410 7.557 1.00 98.12 71 ASP A O 1
ATOM 565 N N . MET A 1 72 ? -0.170 7.713 5.364 1.00 96.00 72 MET A N 1
ATOM 566 C CA . MET A 1 72 ? -1.219 8.730 5.508 1.00 96.00 72 MET A CA 1
ATOM 567 C C . MET A 1 72 ? -2.483 8.211 6.203 1.00 96.00 72 MET A C 1
ATOM 569 O O . MET A 1 72 ? -3.291 9.006 6.686 1.00 96.00 72 MET A O 1
ATOM 573 N N . THR A 1 73 ? -2.692 6.894 6.244 1.00 97.62 73 THR A N 1
ATOM 574 C CA . THR A 1 73 ? -3.872 6.271 6.859 1.00 97.62 73 THR A CA 1
ATOM 575 C C . THR A 1 73 ? -3.565 5.510 8.147 1.00 97.62 73 THR A C 1
ATOM 577 O O . THR A 1 73 ? -4.485 4.966 8.760 1.00 97.62 73 THR A O 1
ATOM 580 N N . ASP A 1 74 ? -2.319 5.508 8.622 1.00 97.00 74 ASP A N 1
ATOM 581 C CA . ASP A 1 74 ? -1.921 4.809 9.849 1.00 97.00 74 ASP A CA 1
ATOM 582 C C . ASP A 1 74 ? -2.551 5.402 11.113 1.00 97.00 74 ASP A C 1
ATOM 584 O O . ASP A 1 74 ? -2.870 4.670 12.055 1.00 97.00 74 ASP A O 1
ATOM 588 N N . TRP A 1 75 ? -2.866 6.698 11.107 1.00 96.62 75 TRP A N 1
ATOM 589 C CA . TRP A 1 75 ? -3.574 7.346 12.214 1.00 96.62 75 TRP A CA 1
ATOM 590 C C . TRP A 1 75 ? -4.939 6.702 12.511 1.00 96.62 75 TRP A C 1
ATOM 592 O O . TRP A 1 75 ? -5.385 6.731 13.657 1.00 96.62 75 TRP A O 1
ATOM 602 N N . TYR A 1 76 ? -5.602 6.081 11.525 1.00 97.25 76 TYR A N 1
ATOM 603 C CA . TYR A 1 76 ? -6.845 5.339 11.758 1.00 97.25 76 TYR A CA 1
ATOM 604 C C . TYR A 1 76 ? -6.616 4.101 12.627 1.00 97.25 76 TYR A C 1
ATOM 606 O O . TYR A 1 76 ? -7.458 3.770 13.464 1.00 97.25 76 TYR A O 1
ATOM 614 N N . ILE A 1 77 ? -5.481 3.423 12.440 1.00 96.44 77 ILE A N 1
ATOM 615 C CA . ILE A 1 77 ? -5.097 2.261 13.243 1.00 96.44 77 ILE A CA 1
ATOM 616 C C . ILE A 1 77 ? -4.826 2.712 14.673 1.00 96.44 77 ILE A C 1
ATOM 618 O O . ILE A 1 77 ? -5.435 2.167 15.591 1.00 96.44 77 ILE A O 1
ATOM 622 N N . VAL A 1 78 ? -4.003 3.754 14.841 1.00 97.19 78 VAL A N 1
ATOM 623 C CA . VAL A 1 78 ? -3.683 4.338 16.153 1.00 97.19 78 VAL A CA 1
ATOM 624 C C . VAL A 1 78 ? -4.957 4.775 16.875 1.00 97.19 78 VAL A C 1
ATOM 626 O O . VAL A 1 78 ? -5.220 4.356 18.002 1.00 97.19 78 VAL A O 1
ATOM 629 N N . ARG A 1 79 ? -5.830 5.524 16.193 1.00 97.69 79 ARG A N 1
ATOM 630 C CA . ARG A 1 79 ? -7.111 5.965 16.751 1.00 97.69 79 ARG A CA 1
ATOM 631 C C . ARG A 1 79 ? -7.971 4.783 17.191 1.00 97.69 79 ARG A C 1
ATOM 633 O O . ARG A 1 79 ? -8.562 4.844 18.268 1.00 97.69 79 ARG A O 1
ATOM 640 N N . ARG A 1 80 ? -8.051 3.708 16.400 1.00 97.94 80 ARG A N 1
ATOM 641 C CA . ARG A 1 80 ? -8.793 2.498 16.785 1.00 97.94 80 ARG A CA 1
ATOM 642 C C . ARG A 1 80 ? -8.187 1.838 18.018 1.00 97.94 80 ARG A C 1
ATOM 644 O O . ARG A 1 80 ? -8.942 1.425 18.890 1.00 97.94 80 ARG A O 1
ATOM 651 N N . THR A 1 81 ? -6.863 1.726 18.096 1.00 97.50 81 THR A N 1
ATOM 652 C CA . THR A 1 81 ? -6.191 1.094 19.240 1.00 97.50 81 THR A CA 1
ATOM 653 C C . THR A 1 81 ? -6.320 1.912 20.519 1.00 97.50 81 THR A C 1
ATOM 655 O O . THR A 1 81 ? -6.499 1.332 21.583 1.00 97.50 81 THR A O 1
ATOM 658 N N . GLU A 1 82 ? -6.282 3.240 20.422 1.00 98.12 82 GLU A N 1
ATOM 659 C CA . GLU A 1 82 ? -6.350 4.130 21.585 1.00 98.12 82 GLU A CA 1
ATOM 660 C C . GLU A 1 82 ? -7.782 4.376 22.062 1.00 98.12 82 GLU A C 1
ATOM 662 O O . GLU A 1 82 ? -8.047 4.408 23.260 1.00 98.12 82 GLU A O 1
ATOM 667 N N . THR A 1 83 ? -8.719 4.563 21.129 1.00 97.88 83 THR A N 1
ATOM 668 C CA . THR A 1 83 ? -10.082 5.026 21.449 1.00 97.88 83 THR A CA 1
ATOM 669 C C . THR A 1 83 ? -11.159 3.972 21.215 1.00 97.88 83 THR A C 1
ATOM 671 O O . THR A 1 83 ? -12.311 4.179 21.585 1.00 97.88 83 THR A O 1
ATOM 674 N N . GLY A 1 84 ? -10.829 2.863 20.550 1.00 97.44 84 GLY A N 1
ATOM 675 C CA . GLY A 1 84 ? -11.812 1.878 20.094 1.00 97.44 84 GLY A CA 1
ATOM 676 C C . GLY A 1 84 ? -12.681 2.356 18.925 1.00 97.44 84 GLY A C 1
ATOM 677 O O . GLY A 1 84 ? -13.564 1.616 18.492 1.00 97.44 84 GLY A O 1
ATOM 678 N N . ALA A 1 85 ? -12.454 3.565 18.394 1.00 96.75 85 ALA A N 1
ATOM 679 C CA . ALA A 1 85 ? -13.237 4.088 17.280 1.00 96.75 85 ALA A CA 1
ATOM 680 C C . ALA A 1 85 ? -13.103 3.195 16.036 1.00 96.75 85 ALA A C 1
ATOM 682 O O . ALA A 1 85 ? -12.007 2.778 15.653 1.00 96.75 85 ALA A O 1
ATOM 683 N N . VAL A 1 86 ? -14.239 2.920 15.395 1.00 97.31 86 VAL A N 1
ATOM 684 C CA . VAL A 1 86 ? -14.302 2.089 14.189 1.00 97.31 86 VAL A CA 1
ATOM 685 C C . VAL A 1 86 ? -13.568 2.783 13.040 1.00 97.31 86 VAL A C 1
ATOM 687 O O . VAL A 1 86 ? -13.732 3.982 12.812 1.00 97.31 86 VAL A O 1
ATOM 690 N N . ILE A 1 87 ? -12.759 2.013 12.310 1.00 97.19 87 ILE A N 1
ATOM 691 C CA . ILE A 1 87 ? -12.097 2.477 11.087 1.00 97.19 87 ILE A CA 1
ATOM 692 C C . ILE A 1 87 ? -13.108 2.387 9.943 1.00 97.19 87 ILE A C 1
ATOM 694 O O . ILE A 1 87 ? -13.766 1.349 9.828 1.00 97.19 87 ILE A O 1
ATOM 698 N N . PRO A 1 88 ? -13.219 3.416 9.087 1.00 97.75 88 PRO A N 1
ATOM 699 C CA . PRO A 1 88 ? -14.086 3.349 7.921 1.00 97.75 88 PRO A CA 1
ATOM 700 C C . PRO A 1 88 ? -13.763 2.134 7.038 1.00 97.75 88 PRO A C 1
ATOM 702 O O . PRO A 1 88 ? -12.594 1.799 6.817 1.00 97.75 88 PRO A O 1
ATOM 705 N N . ALA A 1 89 ? -14.800 1.444 6.559 1.00 97.25 89 ALA A N 1
ATOM 706 C CA . ALA A 1 89 ? -14.653 0.172 5.851 1.00 97.25 89 ALA A CA 1
A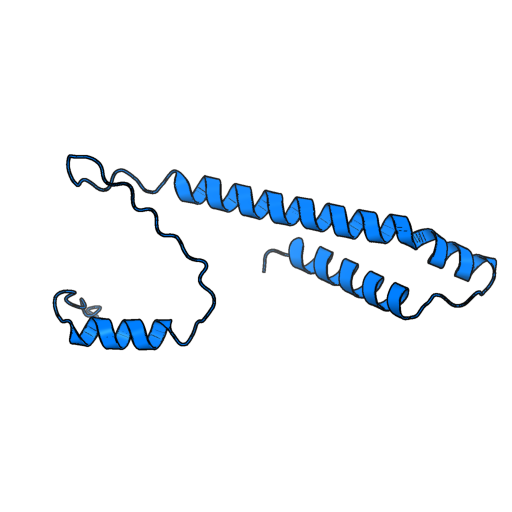TOM 707 C C . ALA A 1 89 ? -13.843 0.325 4.554 1.00 97.25 89 ALA A C 1
ATOM 709 O O . ALA A 1 89 ? -12.997 -0.509 4.240 1.00 97.25 89 ALA A O 1
ATOM 710 N N . GLU A 1 90 ? -14.036 1.435 3.849 1.00 96.19 90 GLU A N 1
ATOM 711 C CA . GLU A 1 90 ? -13.304 1.800 2.643 1.00 96.19 90 GLU A CA 1
ATOM 712 C C . GLU A 1 90 ? -11.806 2.001 2.895 1.00 96.19 90 GLU A C 1
ATOM 714 O O . GLU A 1 90 ? -10.992 1.683 2.031 1.00 96.19 90 GLU A O 1
ATOM 719 N N . VAL A 1 91 ? -11.423 2.480 4.084 1.00 96.62 91 VAL A N 1
ATOM 720 C CA . VAL A 1 91 ? -10.013 2.637 4.464 1.00 96.62 91 VAL A CA 1
ATOM 721 C C . VAL A 1 91 ? -9.395 1.274 4.757 1.00 96.62 91 VAL A C 1
ATOM 723 O O . VAL A 1 91 ? -8.271 1.016 4.337 1.00 96.62 91 VAL A O 1
ATOM 726 N N . LEU A 1 92 ? -10.113 0.376 5.438 1.00 96.62 92 LEU A N 1
ATOM 727 C CA . LEU A 1 92 ? -9.632 -0.991 5.672 1.00 96.62 92 LEU A CA 1
ATOM 728 C C . LEU A 1 92 ? -9.423 -1.748 4.360 1.00 96.62 92 LEU A C 1
ATOM 730 O O . LEU A 1 92 ? -8.371 -2.359 4.176 1.00 96.62 92 LEU A O 1
ATOM 734 N N . GLU A 1 93 ? -10.398 -1.669 3.458 1.00 97.81 93 GLU A N 1
ATOM 735 C CA . GLU A 1 93 ? -10.346 -2.356 2.171 1.00 97.81 93 GLU A CA 1
ATOM 736 C C . GLU A 1 93 ? -9.210 -1.817 1.297 1.00 97.81 93 GLU A C 1
ATOM 738 O O . GLU A 1 93 ? -8.367 -2.581 0.836 1.00 97.81 93 GLU A O 1
ATOM 743 N N . ARG A 1 94 ? -9.090 -0.492 1.157 1.00 96.31 94 ARG A N 1
ATOM 744 C CA . ARG A 1 94 ? -7.990 0.107 0.389 1.00 96.31 94 ARG A CA 1
ATOM 745 C C . ARG A 1 94 ? -6.618 -0.183 0.990 1.00 96.31 94 ARG A C 1
ATOM 747 O O . ARG A 1 94 ? -5.668 -0.405 0.249 1.00 96.31 94 ARG A O 1
ATOM 754 N N . ARG A 1 95 ? -6.484 -0.216 2.321 1.00 98.12 95 ARG A N 1
ATOM 755 C CA . ARG A 1 95 ? -5.219 -0.599 2.976 1.00 98.12 95 ARG A CA 1
ATOM 756 C C . ARG A 1 95 ? -4.863 -2.061 2.726 1.00 98.12 95 ARG A C 1
ATOM 758 O O . ARG A 1 95 ? -3.681 -2.378 2.623 1.00 98.12 95 ARG A O 1
ATOM 765 N N . LYS A 1 96 ? -5.855 -2.951 2.653 1.00 97.81 96 LYS A N 1
ATOM 766 C CA . LYS A 1 96 ? -5.644 -4.351 2.273 1.00 97.81 96 LYS A CA 1
ATOM 767 C C . LYS A 1 96 ? -5.161 -4.438 0.822 1.00 97.81 96 LYS A C 1
ATOM 769 O O . LYS A 1 96 ? -4.082 -4.976 0.601 1.00 97.81 96 LYS A O 1
ATOM 774 N N . GLN A 1 97 ? -5.887 -3.815 -0.106 1.00 97.75 97 GLN A N 1
ATOM 775 C CA . GLN A 1 97 ? -5.539 -3.774 -1.531 1.00 97.75 97 GLN A CA 1
ATOM 776 C C . GLN A 1 97 ? -4.134 -3.211 -1.763 1.00 97.75 97 GLN A C 1
ATOM 778 O O . GLN A 1 97 ? -3.347 -3.811 -2.479 1.00 97.75 97 GLN A O 1
ATOM 783 N N . ALA A 1 98 ? -3.773 -2.118 -1.084 1.00 97.81 98 ALA A N 1
ATOM 784 C CA . ALA A 1 98 ? -2.443 -1.527 -1.206 1.00 97.81 98 ALA A CA 1
ATOM 785 C C . ALA A 1 98 ? -1.320 -2.486 -0.776 1.00 97.81 98 ALA A C 1
ATOM 787 O O . ALA A 1 98 ? -0.248 -2.488 -1.372 1.00 97.81 98 ALA A O 1
ATOM 788 N N . ARG A 1 99 ? -1.544 -3.313 0.252 1.00 97.94 99 ARG A N 1
ATOM 789 C CA . ARG A 1 99 ? -0.552 -4.303 0.702 1.00 97.94 99 ARG A CA 1
ATOM 790 C C . ARG A 1 99 ? -0.435 -5.477 -0.259 1.00 97.94 99 ARG A C 1
ATOM 792 O O . ARG A 1 99 ? 0.680 -5.929 -0.495 1.00 97.94 99 ARG A O 1
ATOM 799 N N . GLU A 1 100 ? -1.561 -5.952 -0.780 1.00 97.69 100 GLU A N 1
ATOM 800 C CA . GLU A 1 100 ? -1.599 -7.007 -1.796 1.00 97.69 100 GLU A CA 1
ATOM 801 C C . GLU A 1 100 ? -0.877 -6.537 -3.064 1.00 97.69 100 GLU A C 1
ATOM 803 O O . GLU A 1 100 ? 0.073 -7.184 -3.490 1.00 97.69 100 GLU A O 1
ATOM 808 N N . GLU A 1 101 ? -1.196 -5.338 -3.557 1.00 96.75 101 GLU A N 1
ATOM 809 C CA . GLU A 1 101 ? -0.559 -4.746 -4.738 1.00 96.75 101 GLU A CA 1
ATOM 810 C C . GLU A 1 101 ? 0.952 -4.525 -4.537 1.00 96.75 101 GLU A C 1
ATOM 812 O O . GLU A 1 101 ? 1.742 -4.843 -5.421 1.00 96.75 101 GLU A O 1
ATOM 817 N N . ILE A 1 102 ? 1.402 -4.059 -3.361 1.00 96.56 102 ILE A N 1
ATOM 818 C CA . ILE A 1 102 ? 2.844 -3.982 -3.051 1.00 96.56 102 ILE A CA 1
ATOM 819 C C . ILE A 1 102 ? 3.497 -5.371 -3.086 1.00 96.56 102 ILE A C 1
ATOM 821 O O . ILE A 1 102 ? 4.633 -5.494 -3.548 1.00 96.56 102 ILE A O 1
ATOM 825 N N . SER A 1 103 ? 2.825 -6.398 -2.559 1.00 96.44 103 SER A N 1
ATOM 826 C CA . SER A 1 103 ? 3.341 -7.771 -2.567 1.00 96.44 103 SER A CA 1
ATOM 827 C C . SER A 1 103 ? 3.484 -8.283 -3.997 1.00 96.44 103 SER A C 1
ATOM 829 O O . SER A 1 103 ? 4.551 -8.768 -4.363 1.00 96.44 103 SER A O 1
ATOM 831 N N . ASP A 1 104 ? 2.453 -8.088 -4.816 1.00 94.81 104 ASP A N 1
ATOM 832 C CA . ASP A 1 104 ? 2.423 -8.511 -6.215 1.00 94.81 104 ASP A CA 1
ATOM 833 C C . ASP A 1 104 ? 3.457 -7.765 -7.069 1.00 94.81 104 ASP A C 1
ATOM 835 O O . ASP A 1 104 ? 4.082 -8.358 -7.939 1.00 94.81 104 ASP A O 1
ATOM 839 N N . LEU A 1 105 ? 3.700 -6.477 -6.809 1.00 92.62 105 LEU A N 1
ATOM 840 C CA . LEU A 1 105 ? 4.714 -5.704 -7.537 1.00 92.62 105 LEU A CA 1
ATOM 841 C C . LEU A 1 105 ? 6.153 -6.103 -7.176 1.00 92.62 105 LEU A C 1
ATOM 843 O O . LEU A 1 105 ? 7.057 -5.899 -7.989 1.00 92.62 105 LEU A O 1
ATOM 847 N N . ARG A 1 106 ? 6.375 -6.635 -5.967 1.00 92.94 106 ARG A N 1
ATOM 848 C CA . ARG A 1 106 ? 7.690 -7.092 -5.484 1.00 92.94 106 ARG A CA 1
ATOM 849 C C . ARG A 1 106 ? 7.995 -8.532 -5.865 1.00 92.94 106 ARG A C 1
ATOM 851 O O . ARG A 1 106 ? 9.158 -8.877 -6.061 1.00 92.94 106 ARG A O 1
ATOM 858 N N . GLU A 1 107 ? 6.976 -9.376 -5.911 1.00 87.69 107 GLU A N 1
ATOM 859 C CA . GLU A 1 107 ? 7.091 -10.731 -6.422 1.00 87.69 107 GLU A CA 1
ATOM 860 C C . GLU A 1 107 ? 7.019 -10.660 -7.953 1.00 87.69 107 GLU A C 1
ATOM 862 O O . GLU A 1 107 ? 5.932 -10.625 -8.515 1.00 87.69 107 GLU A O 1
ATOM 867 N N . ASP A 1 108 ? 8.169 -10.613 -8.637 1.00 62.50 108 ASP A N 1
ATOM 868 C CA . ASP A 1 108 ? 8.248 -10.801 -10.095 1.00 62.50 108 ASP A CA 1
ATOM 869 C C . ASP A 1 108 ? 7.684 -12.192 -10.468 1.00 62.50 108 ASP A C 1
ATOM 871 O O . ASP A 1 108 ? 8.428 -13.173 -10.548 1.00 62.50 108 ASP A O 1
ATOM 875 N N . LYS A 1 109 ? 6.362 -12.304 -10.622 1.00 48.38 109 LYS A N 1
ATOM 876 C CA . LYS A 1 109 ? 5.674 -13.496 -11.134 1.00 48.38 109 LYS A CA 1
ATOM 877 C C . LYS A 1 109 ? 5.570 -13.475 -12.651 1.00 48.38 109 LYS A C 1
ATOM 879 O O . LYS A 1 109 ? 5.367 -12.380 -13.222 1.00 48.38 109 LYS A O 1
#

Secondary structure (DSSP, 8-state):
-------TT-HHHHHHHHHHHTTS----S-------TT-----TTSHHHHHHHHHHHHHHHHHHHHHHHHHHHHHHHHHHHHH-PPPPHHHHHHHHHHHHHHHHHHS--

Radius of gyration: 24.42 Å; chains: 1; bounding box: 36×42×70 Å

pLDDT: mean 71.87, std 24.1, range [37.28, 98.12]

Foldseek 3Di:
DDDDDDDPPDVVVVVVVVVVVVVVPDDDDDDPDDADPVRDPPDPPPVVVVVVVVLLVVLVVLLVVLVVLCVVLCVLVVCCVPPVDDRPPVSVVSNVVSVVSNVVSPPPD

Sequence (109 aa):
MLGDKINFGDAAAWKKARAQLDENKEYISDEHIIYDEAGTAAGGYYEVAAINENRAFQKESRIAELQTYLDMTDWYIVRRTETGAVIPAEVLERRKQAREEISDLREDK

=== Feature glossary ===
Feature key, reading from the visual/contextual features back to the raw sequence:

Rendered structure images. Six rendered views show the 3D structure from the faces of a cube — i.e. along ±x, ±y, ±z. Rendering representation is drawn randomly per protein from cartoon (secondary-structure ribbons), sticks (backbone bonds), or molecular surface; coloring is either N→C rainbow (blue at the N-terminus through red at the C-terminus) or one color per chain.

Contact-map, Ramachandran, and PAE plots. The contact map is a binary N×N matrix image: pixel (i, j) is dark where Cα_i and Cα_j are within 8 Å and |i−j|>4. Because the |i−j|>4 filter removes local helical contacts, off-diagonal stripes parallel to the main diagonal indicate parallel β-sheets; stripes perpendicular to it indicate antiparallel β-sheets. The Ramachandran plot scatters every residue's (φ, ψ) pair against the sterically allowed regions. The PAE heatmap renders the predicted-aligned-error matrix.

InterPro / GO / CATH / organism. Database cross-references. InterPro integrates a dozen domain/family signature databases into unified entries with residue-range hits. GO terms attach function/process/location labels with evidence codes. CATH codes position the fold in a four-level structural taxonomy. Organism is the NCBI-taxonomy species name.

Nearest PDB structures. The Foldseek neighbor list gives the closest experimentally determined structures in the PDB, ranked by structural alignment. TM-score near 1 means near-identical fold; near 0.3 means only rough topology match. This is how one finds what a novel AlphaFold prediction most resembles in the solved-structure universe.

Predicted aligned error. PAE(i, j) answers: if I align the predicted and true structures on residue i, how far off (in Å) do I expect residue j to be? A block-diagonal PAE matrix with low values on the blocks and high values off-diagonal is the signature of a multi-domain protein with confidently predicted domains but uncertain inter-domain orientation.

Solvent-accessible surface area. Accessible surface area quantifies burial. A residue with SASA near zero is packed into the hydrophobic core; one with SASA >100 Å² sits on the surface. Computed here via the Shrake–Rupley numerical algorithm with a 1.4 Å probe.

B-factor. B-factor (Debye–Waller factor) reflects atomic displacement in the crystal lattice. It is an experimental observable (units Å²), not a prediction; low values mean the atom is pinned down, high values mean it moves or is heterogeneous across the crystal.

pLDDT. For AlphaFold models, the B-factor field carries pLDDT — the model's own estimate of local accuracy on a 0–100 scale. Regions with pLDDT<50 should be treated as essentially unmodeled; they often correspond to intrinsically disordered segments.

Backbone torsions (φ/ψ). φ (phi) and ψ (psi) are the two rotatable backbone dihedrals per residue: φ is the C(i-1)–N–Cα–C torsion, ψ is the N–Cα–C–N(i+1) torsion, both in degrees on (−180°, 180°]. α-helical residues cluster near (−60°, −45°); β-strand residues near (−120°, +130°). A Ramachandran plot is simply a scatter of (φ, ψ) for every residue.

Radius of gyration, Cα contacts, bounding box. Radius of gyration (Rg) is the root-mean-square distance of Cα atoms from their centroid — a single number for overall size and compactness. A globular domain of N residues has Rg ≈ 2.2·N^0.38 Å; an extended or disordered chain has a much larger Rg. The Cα contact count is the number of residue pairs whose Cα atoms are within 8 Å and are more than four posi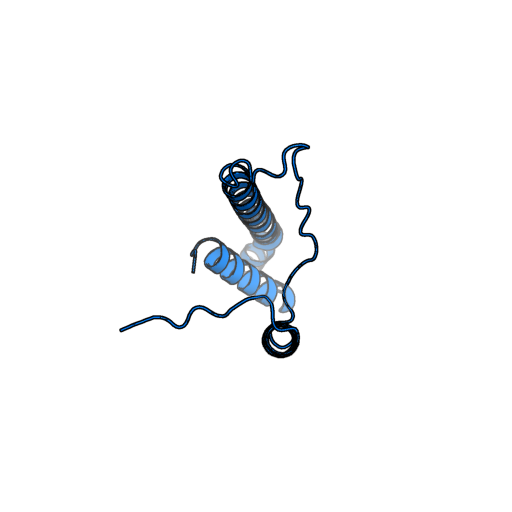tions apart in sequence — a standard proxy for tertiary packing density. The bounding box is the smallest axis-aligned box enclosing all Cα atoms.

Secondary structure (3-state, P-SEA). Three-state secondary structure (P-SEA) collapses the eight DSSP classes into helix (a), strand (b), and coil (c). P-SEA assigns these from Cα geometry alone — distances and angles — without requiring backbone oxygens, so it works on any Cα trace.

Secondary structure (8-state, DSSP). DSSP 8-state secondary structure assigns each residue one of H (α-helix), G (3₁₀-helix), I (π-helix), E (extended β-strand), B (isolated β-bridge), T (hydrogen-bonded turn), S (bend), or '-' (coil). The assignment is computed from backbone hydrogen-bond geometry via the Kabsch–Sander algorithm.

Foldseek 3Di. A 3Di character summarizes, for each residue, the relative orientation of the Cα frame of its nearest spatial neighbor. Because it encodes fold topology rather than chemistry, 3Di alignments detect remote structural similarity that sequence alignment misses.

mmCIF coordinates. The mmCIF block holds the 3D Cartesian coordinates of each backbone atom (N, Cα, C, O) in ångströms. mmCIF is the PDB's canonical archive format — a tagged-loop text representation of the atomic model.

Sequence. Sequence gives the chain of amino acids in standard one-letter code (A=alanine, C=cysteine, …, Y=tyrosine), read N→C. It is the only feature that is directly encoded by the gene; all structural features are derived from the folded form of this sequence.